Protein AF-A0A966TCT1-F1 (afdb_monomer_lite)

Structure (mmCIF, N/CA/C/O backbone):
data_AF-A0A966TCT1-F1
#
_entry.id   AF-A0A966TCT1-F1
#
loop_
_atom_site.group_PDB
_atom_site.id
_atom_site.type_symbol
_atom_site.label_atom_id
_atom_site.label_alt_id
_atom_site.label_comp_id
_atom_site.label_asym_id
_atom_site.label_entity_id
_atom_site.label_seq_id
_atom_site.pdbx_PDB_ins_code
_atom_site.Cartn_x
_atom_site.Cartn_y
_atom_site.Cartn_z
_atom_site.occupancy
_atom_site.B_iso_or_equiv
_atom_site.auth_seq_id
_atom_site.auth_comp_id
_atom_site.auth_asym_id
_atom_site.auth_atom_id
_atom_site.pdbx_PDB_model_num
ATOM 1 N N . MET A 1 1 ? 25.319 -74.210 -11.996 1.00 41.78 1 MET A N 1
ATOM 2 C CA . MET A 1 1 ? 24.314 -75.108 -11.388 1.00 41.78 1 MET A CA 1
ATOM 3 C C . MET A 1 1 ? 23.637 -74.340 -10.271 1.00 41.78 1 MET A C 1
ATOM 5 O O . MET A 1 1 ? 24.326 -73.799 -9.420 1.00 41.78 1 MET A O 1
ATOM 9 N N . ALA A 1 2 ? 22.326 -74.167 -10.397 1.00 41.09 2 ALA A N 1
ATOM 10 C CA . ALA A 1 2 ? 21.506 -73.234 -9.636 1.00 41.09 2 ALA A CA 1
ATOM 11 C C . ALA A 1 2 ? 21.065 -73.815 -8.293 1.00 41.09 2 ALA A C 1
ATOM 13 O O . ALA A 1 2 ? 20.616 -74.951 -8.295 1.00 41.09 2 ALA A O 1
ATOM 14 N N . LEU A 1 3 ? 21.095 -73.015 -7.223 1.00 45.66 3 LEU A N 1
ATOM 15 C CA . LEU A 1 3 ? 20.163 -73.068 -6.089 1.00 45.66 3 LEU A CA 1
ATOM 16 C C . LEU A 1 3 ? 20.196 -71.702 -5.384 1.00 45.66 3 LEU A C 1
ATOM 18 O O . LEU A 1 3 ? 21.261 -71.227 -5.004 1.00 45.66 3 LEU A O 1
ATOM 22 N N . GLY A 1 4 ? 19.040 -71.062 -5.224 1.00 43.06 4 GLY A N 1
ATOM 23 C CA . GLY A 1 4 ? 18.935 -69.761 -4.564 1.00 43.06 4 GLY A CA 1
ATOM 24 C C . GLY A 1 4 ? 17.508 -69.239 -4.588 1.00 43.06 4 GLY A C 1
ATOM 25 O O . GLY A 1 4 ? 17.183 -68.334 -5.344 1.00 43.06 4 GLY A O 1
ATOM 26 N N . VAL A 1 5 ? 16.654 -69.904 -3.814 1.00 56.00 5 VAL A N 1
ATOM 27 C CA . VAL A 1 5 ? 15.216 -69.665 -3.660 1.00 56.00 5 VAL A CA 1
ATOM 28 C C . VAL A 1 5 ? 14.955 -68.220 -3.226 1.00 56.00 5 VAL A C 1
ATOM 30 O O . VAL A 1 5 ? 15.465 -67.767 -2.204 1.00 56.00 5 VAL A O 1
ATOM 33 N N . GLY A 1 6 ? 14.158 -67.508 -4.025 1.00 44.16 6 GLY A N 1
ATOM 34 C CA . GLY A 1 6 ? 13.712 -66.150 -3.742 1.00 44.16 6 GLY A CA 1
ATOM 35 C C . GLY A 1 6 ? 12.748 -66.117 -2.561 1.00 44.16 6 GLY A C 1
ATOM 36 O O . GLY A 1 6 ? 11.656 -66.678 -2.622 1.00 44.16 6 GLY A O 1
ATOM 37 N N . TRP A 1 7 ? 13.145 -65.422 -1.501 1.00 51.78 7 TRP A N 1
ATOM 38 C CA . TRP A 1 7 ? 12.252 -65.036 -0.416 1.00 51.78 7 TRP A CA 1
ATOM 39 C C . TRP A 1 7 ? 11.605 -63.701 -0.785 1.00 51.78 7 TRP A C 1
ATOM 41 O O . TRP A 1 7 ? 12.147 -62.630 -0.525 1.00 51.78 7 TRP A O 1
ATOM 51 N N . LEU A 1 8 ? 10.447 -63.772 -1.441 1.00 49.62 8 LEU A N 1
ATOM 52 C CA . LEU A 1 8 ? 9.532 -62.640 -1.550 1.00 49.62 8 LEU A CA 1
ATOM 53 C C . LEU A 1 8 ? 8.908 -62.420 -0.168 1.00 49.62 8 LEU A C 1
ATOM 55 O O . LEU A 1 8 ? 8.021 -63.163 0.248 1.00 49.62 8 LEU A O 1
ATOM 59 N N . LEU A 1 9 ? 9.387 -61.410 0.556 1.00 51.69 9 LEU A N 1
ATOM 60 C CA . LEU A 1 9 ? 8.690 -60.882 1.724 1.00 51.69 9 LEU A CA 1
ATOM 61 C C . LEU A 1 9 ? 7.399 -60.213 1.232 1.00 51.69 9 LEU A C 1
ATOM 63 O O . LEU A 1 9 ? 7.409 -59.073 0.775 1.00 51.69 9 LEU A O 1
ATOM 67 N N . THR A 1 10 ? 6.282 -60.934 1.286 1.00 56.94 10 THR A N 1
ATOM 68 C CA . THR A 1 10 ? 4.952 -60.331 1.164 1.00 56.94 10 THR A CA 1
ATOM 69 C C . THR A 1 10 ? 4.728 -59.383 2.344 1.00 56.94 10 THR A C 1
ATOM 71 O O . THR A 1 10 ? 4.888 -59.821 3.488 1.00 56.94 10 THR A O 1
ATOM 74 N N . PRO A 1 11 ? 4.339 -58.116 2.118 1.00 56.19 11 PRO A N 1
ATOM 75 C CA . PRO A 1 11 ? 3.944 -57.243 3.214 1.00 56.19 11 PRO A CA 1
ATOM 76 C C . PRO A 1 11 ? 2.699 -57.816 3.913 1.00 56.19 11 PRO A C 1
ATOM 78 O O . PRO A 1 11 ? 1.848 -58.425 3.253 1.00 56.19 11 PRO A O 1
ATOM 81 N N . PRO A 1 12 ? 2.566 -57.651 5.241 1.00 56.56 12 PRO A N 1
ATOM 82 C CA . PRO A 1 12 ? 1.380 -58.097 5.952 1.00 56.56 12 PRO A CA 1
ATOM 83 C C . PRO A 1 12 ? 0.148 -57.360 5.418 1.00 56.56 12 PRO A C 1
ATOM 85 O O . PRO A 1 12 ? 0.136 -56.138 5.274 1.00 56.56 12 PRO A O 1
ATOM 88 N N . ARG A 1 13 ? -0.900 -58.130 5.122 1.00 56.91 13 ARG A N 1
ATOM 89 C CA . ARG A 1 13 ? -2.221 -57.629 4.741 1.00 56.91 13 ARG A CA 1
ATOM 90 C C . ARG A 1 13 ? -2.767 -56.799 5.905 1.00 56.91 13 ARG A C 1
ATOM 92 O O . ARG A 1 13 ? -3.130 -57.367 6.933 1.00 56.91 13 ARG A O 1
ATOM 99 N N . LEU A 1 14 ? -2.809 -55.474 5.750 1.00 57.12 14 LEU A N 1
ATOM 100 C CA . LEU A 1 14 ? -3.557 -54.587 6.641 1.00 57.12 14 LEU A CA 1
ATOM 101 C C . LEU A 1 14 ? -4.995 -55.110 6.708 1.00 57.12 14 LEU A C 1
ATOM 103 O O . LEU A 1 14 ? -5.680 -55.203 5.689 1.00 57.12 14 LEU A O 1
ATOM 107 N N . ALA A 1 15 ? -5.409 -55.540 7.899 1.00 61.44 15 ALA A N 1
ATOM 108 C CA . ALA A 1 15 ? -6.776 -55.952 8.145 1.00 61.44 15 ALA A CA 1
ATOM 109 C C . ALA A 1 15 ? -7.685 -54.751 7.870 1.00 61.44 15 ALA A C 1
ATOM 111 O O . ALA A 1 15 ? -7.515 -53.679 8.445 1.00 61.44 15 ALA A O 1
ATOM 112 N N . GLU A 1 16 ? -8.626 -54.933 6.953 1.00 62.81 16 GLU A N 1
ATOM 113 C CA . GLU A 1 16 ? -9.572 -53.903 6.560 1.00 62.81 16 GLU A CA 1
ATOM 114 C C . GLU A 1 16 ? -10.573 -53.705 7.697 1.00 62.81 16 GLU A C 1
ATOM 116 O O . GLU A 1 16 ? -11.532 -54.463 7.864 1.00 62.81 16 GLU A O 1
ATOM 121 N N . GLN A 1 17 ? -10.296 -52.724 8.551 1.00 62.28 17 GLN A N 1
ATOM 122 C CA . GLN A 1 17 ? -11.167 -52.392 9.662 1.00 62.28 17 GLN A CA 1
ATOM 123 C C . GLN A 1 17 ? -12.389 -51.664 9.103 1.00 62.28 17 GLN A C 1
ATOM 125 O O . GLN A 1 17 ? -12.350 -50.475 8.793 1.00 62.28 17 GLN A O 1
ATOM 130 N N . ARG A 1 18 ? -13.489 -52.405 8.934 1.00 62.34 18 ARG A N 1
ATOM 131 C CA . ARG A 1 18 ? -14.784 -51.834 8.560 1.00 62.34 18 ARG A CA 1
ATOM 132 C C . ARG A 1 18 ? -15.269 -50.929 9.686 1.00 62.34 18 ARG A C 1
ATOM 134 O O . ARG A 1 18 ? -15.762 -51.404 10.705 1.00 62.34 18 ARG A O 1
ATOM 141 N N . VAL A 1 19 ? -15.137 -49.624 9.480 1.00 65.88 19 VAL A N 1
ATOM 142 C CA . VAL A 1 19 ? -15.807 -48.612 10.293 1.00 65.88 19 VAL A CA 1
ATOM 143 C C . VAL A 1 19 ? -17.287 -48.654 9.926 1.00 65.88 19 VAL A C 1
ATOM 145 O O . VAL A 1 19 ? -17.684 -48.259 8.832 1.00 65.88 19 VAL A O 1
ATOM 148 N N . THR A 1 20 ? -18.117 -49.184 10.819 1.00 61.50 20 THR A N 1
ATOM 149 C CA . THR A 1 20 ? -19.572 -49.076 10.705 1.00 61.50 20 THR A CA 1
ATOM 150 C C . THR A 1 20 ? -19.972 -47.631 10.977 1.00 61.50 20 THR A C 1
ATOM 152 O O . THR A 1 20 ? -20.055 -47.213 12.129 1.00 61.50 20 THR A O 1
ATOM 155 N N . VAL A 1 21 ? -20.187 -46.865 9.909 1.00 65.81 21 VAL A N 1
ATOM 156 C CA . VAL A 1 21 ? -20.783 -45.528 9.974 1.00 65.81 21 VAL A CA 1
ATOM 157 C C . VAL A 1 21 ? -22.286 -45.707 10.171 1.00 65.81 21 VAL A C 1
ATOM 159 O O . VAL A 1 21 ? -23.001 -46.092 9.247 1.00 65.81 21 VAL A O 1
ATOM 162 N N . THR A 1 22 ? -22.776 -45.482 11.386 1.00 69.25 22 THR A N 1
ATOM 163 C CA . THR A 1 22 ? -24.213 -45.367 11.645 1.00 69.25 22 THR A CA 1
ATOM 164 C C . THR A 1 22 ? -24.715 -44.044 11.063 1.00 69.25 22 THR A C 1
ATOM 166 O O . THR A 1 22 ? -24.124 -43.000 11.347 1.00 69.25 22 THR A O 1
ATOM 169 N N . PRO A 1 23 ? -25.793 -44.040 10.259 1.00 69.44 23 PRO A N 1
ATOM 170 C CA . PRO A 1 23 ? -26.375 -42.798 9.776 1.00 69.44 23 PRO A CA 1
ATOM 171 C C . PRO A 1 23 ? -27.001 -42.057 10.962 1.00 69.44 23 PRO A C 1
ATOM 173 O O . PRO A 1 23 ? -28.009 -42.488 11.519 1.00 69.44 23 PRO A O 1
ATOM 176 N N . PHE 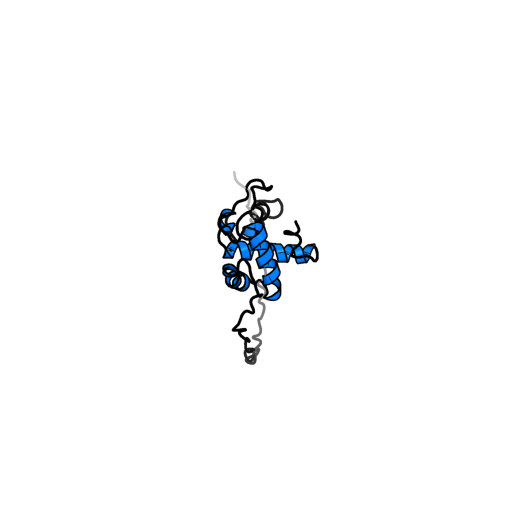A 1 24 ? -26.382 -40.952 11.371 1.00 68.81 24 PHE A N 1
ATOM 177 C CA . PHE A 1 24 ? -27.000 -40.009 12.291 1.00 68.81 24 PHE A CA 1
ATOM 178 C C . PHE A 1 24 ? -27.909 -39.099 11.461 1.00 68.81 24 PHE A C 1
ATOM 180 O O . PHE A 1 24 ? -27.432 -38.277 10.680 1.00 68.81 24 PHE A O 1
ATOM 187 N N . SER A 1 25 ? -29.223 -39.271 11.587 1.00 69.62 25 SER A N 1
ATOM 188 C CA . SER A 1 25 ? -30.203 -38.377 10.968 1.00 69.62 25 SER A CA 1
ATOM 189 C C . SER A 1 25 ? -30.271 -37.080 11.775 1.00 69.62 25 SER A C 1
ATOM 191 O O . SER A 1 25 ? -31.143 -36.920 12.626 1.00 69.62 25 SER A O 1
ATOM 193 N N . VAL A 1 26 ? -29.325 -36.165 11.555 1.00 71.94 26 VAL A N 1
ATOM 194 C CA . VAL A 1 26 ? -29.431 -34.800 12.086 1.00 71.94 26 VAL A CA 1
ATOM 195 C C . VAL A 1 26 ? -30.419 -34.045 11.205 1.00 71.94 26 VAL A C 1
ATOM 197 O O . VAL A 1 26 ? -30.109 -33.680 10.073 1.00 71.94 26 VAL A O 1
ATOM 200 N N . VAL A 1 27 ? -31.626 -33.830 11.721 1.00 70.62 27 VAL A N 1
ATOM 201 C CA . VAL A 1 27 ? -32.557 -32.852 11.159 1.00 70.62 27 VAL A CA 1
ATOM 202 C C . VAL A 1 27 ? -32.006 -31.478 11.534 1.00 70.62 27 VAL A C 1
ATOM 204 O O . VAL A 1 27 ? -32.126 -31.054 12.679 1.00 70.62 27 VAL A O 1
ATOM 207 N N . VAL A 1 28 ? -31.316 -30.824 10.600 1.00 75.25 28 VAL A N 1
ATOM 208 C CA . VAL A 1 28 ? -30.885 -29.432 10.767 1.00 75.25 28 VAL A CA 1
ATOM 209 C C . VAL A 1 28 ? -32.123 -28.569 10.549 1.00 75.25 28 VAL A C 1
ATOM 211 O O . VAL A 1 28 ? -32.666 -28.541 9.444 1.00 75.25 28 VAL A O 1
ATOM 214 N N . GLU A 1 29 ? -32.611 -27.918 11.604 1.00 79.06 29 GLU A N 1
ATOM 215 C CA . GLU A 1 29 ? -33.662 -26.911 11.461 1.00 79.06 29 GLU A CA 1
ATOM 216 C C . GLU A 1 29 ? -33.175 -25.803 10.512 1.00 79.06 29 GLU A C 1
ATOM 218 O O . GLU A 1 29 ? -32.002 -25.416 10.574 1.00 79.06 29 GLU A O 1
ATOM 223 N N . PRO A 1 30 ? -34.032 -25.294 9.611 1.00 73.69 30 PRO A N 1
ATOM 224 C CA . PRO A 1 30 ? -33.669 -24.171 8.765 1.00 73.69 30 PRO A CA 1
ATOM 225 C C . PRO A 1 30 ? -33.410 -22.954 9.656 1.00 73.69 30 PRO A C 1
ATOM 227 O O . PRO A 1 30 ? -34.337 -22.354 10.193 1.00 73.69 30 PRO A O 1
ATOM 230 N N . VAL A 1 31 ? -32.135 -22.600 9.823 1.00 79.81 31 VAL A N 1
ATOM 231 C CA . VAL A 1 31 ? -31.740 -21.318 10.406 1.00 79.81 31 VAL A CA 1
ATOM 232 C C . VAL A 1 31 ? -32.302 -20.232 9.499 1.00 79.81 31 VAL A C 1
ATOM 234 O O . VAL A 1 31 ? -31.971 -20.181 8.312 1.00 79.81 31 VAL A O 1
ATOM 237 N N . GLU A 1 32 ? -33.177 -19.386 10.044 1.00 79.19 32 GLU A N 1
ATOM 238 C CA . GLU A 1 32 ? -33.627 -18.192 9.337 1.00 79.19 32 GLU A CA 1
ATOM 239 C C . GLU A 1 32 ? -32.393 -17.373 8.932 1.00 79.19 32 GLU A C 1
ATOM 241 O O . GLU A 1 32 ? -31.516 -17.132 9.771 1.00 79.19 32 GLU A O 1
ATOM 246 N N . PRO A 1 33 ? -32.268 -16.970 7.654 1.00 78.31 33 PRO A N 1
ATOM 247 C CA . PRO A 1 33 ? -31.143 -16.156 7.238 1.00 78.31 33 PRO A CA 1
ATOM 248 C C . PRO A 1 33 ? -31.195 -14.851 8.026 1.00 78.31 33 PRO A C 1
ATOM 250 O O . PRO A 1 33 ? -32.172 -14.105 7.942 1.00 78.31 33 PRO A O 1
ATOM 253 N N . ILE A 1 34 ? -30.139 -14.575 8.793 1.00 76.31 34 ILE A N 1
ATOM 254 C CA . ILE A 1 34 ? -29.957 -13.270 9.422 1.00 76.31 34 ILE A CA 1
ATOM 255 C C . ILE A 1 34 ? -30.051 -12.240 8.289 1.00 76.31 34 ILE A C 1
ATOM 257 O O . ILE A 1 34 ? -29.302 -12.369 7.313 1.00 76.31 34 ILE A O 1
ATOM 261 N N . PRO A 1 35 ? -30.963 -11.254 8.358 1.00 67.25 35 PRO A N 1
ATOM 262 C CA . PRO A 1 35 ? -31.047 -10.236 7.330 1.00 67.25 35 PRO A CA 1
ATOM 263 C C . PRO A 1 35 ? -29.699 -9.523 7.275 1.00 67.25 35 PRO A C 1
ATOM 265 O O . PRO A 1 35 ? -29.282 -8.878 8.239 1.00 67.25 35 PRO A O 1
ATOM 268 N N . ILE A 1 36 ? -28.996 -9.668 6.152 1.00 66.19 36 ILE A N 1
ATOM 269 C CA . ILE A 1 36 ? -27.806 -8.872 5.886 1.00 66.19 36 ILE A CA 1
ATOM 270 C C . ILE A 1 36 ? -28.317 -7.446 5.722 1.00 66.19 36 ILE A C 1
ATOM 272 O O . ILE A 1 36 ? -28.941 -7.117 4.714 1.00 66.19 36 ILE A O 1
ATOM 276 N N . VAL A 1 37 ? -28.102 -6.616 6.741 1.00 67.44 37 VAL A N 1
ATOM 277 C CA . VAL A 1 37 ? -28.332 -5.177 6.640 1.00 67.44 37 VAL A CA 1
ATOM 278 C C . VAL A 1 37 ? -27.337 -4.673 5.607 1.00 67.44 37 VAL A C 1
ATOM 280 O O . VAL A 1 37 ? -26.156 -4.489 5.902 1.00 67.44 37 VAL A O 1
ATOM 283 N N . HIS A 1 38 ? -27.796 -4.520 4.368 1.00 60.44 38 HIS A N 1
ATOM 284 C CA . HIS A 1 38 ? -27.001 -3.868 3.349 1.00 60.44 38 HIS A CA 1
ATOM 285 C C . HIS A 1 38 ? -26.921 -2.401 3.761 1.00 60.44 38 HIS A C 1
ATOM 287 O O . HIS A 1 38 ? -27.926 -1.692 3.831 1.00 60.44 38 HIS A O 1
ATOM 293 N N . LYS A 1 39 ? -25.729 -1.964 4.165 1.00 65.06 39 LYS A N 1
ATOM 294 C CA . LYS A 1 39 ? -25.480 -0.552 4.413 1.00 65.06 39 LYS A CA 1
ATOM 295 C C . LYS A 1 39 ? -25.413 0.108 3.040 1.00 65.06 39 LYS A C 1
ATOM 297 O O . LYS A 1 39 ? -24.343 0.265 2.470 1.00 65.06 39 LYS A O 1
ATOM 302 N N . ASP A 1 40 ? -26.580 0.458 2.505 1.00 70.00 40 ASP A N 1
ATOM 303 C CA . ASP A 1 40 ? -26.754 0.979 1.139 1.00 70.00 40 ASP A CA 1
ATOM 304 C C . ASP A 1 40 ? -26.009 2.302 0.892 1.00 70.00 40 ASP A C 1
ATOM 306 O O . ASP A 1 40 ? -25.930 2.788 -0.237 1.00 70.00 40 ASP A O 1
ATOM 310 N N . ARG A 1 41 ? -25.475 2.922 1.950 1.00 76.19 41 ARG A N 1
ATOM 311 C CA . ARG A 1 41 ? -24.800 4.210 1.882 1.00 76.19 41 ARG A CA 1
ATOM 312 C C . ARG A 1 41 ? -23.486 4.184 2.649 1.00 76.19 41 ARG A C 1
ATOM 314 O O . ARG A 1 41 ? -23.480 4.196 3.879 1.00 76.19 41 ARG A O 1
ATOM 321 N N . ILE A 1 42 ? -22.394 4.234 1.894 1.00 80.38 42 ILE A N 1
ATOM 322 C CA . ILE A 1 42 ? -21.062 4.554 2.408 1.00 80.38 42 ILE A CA 1
ATOM 323 C C . ILE A 1 42 ? -21.088 6.008 2.882 1.00 80.38 42 ILE A C 1
ATOM 325 O O . ILE A 1 42 ? -21.519 6.904 2.143 1.00 80.38 42 ILE A O 1
ATOM 329 N N . ILE A 1 43 ? -20.643 6.256 4.111 1.00 85.75 43 ILE A N 1
ATOM 330 C CA . ILE A 1 43 ? -20.449 7.612 4.616 1.00 85.75 43 ILE A CA 1
ATOM 331 C C . ILE A 1 43 ? -19.032 8.039 4.248 1.00 85.75 43 ILE A C 1
ATOM 333 O O . ILE A 1 43 ? -18.056 7.582 4.834 1.00 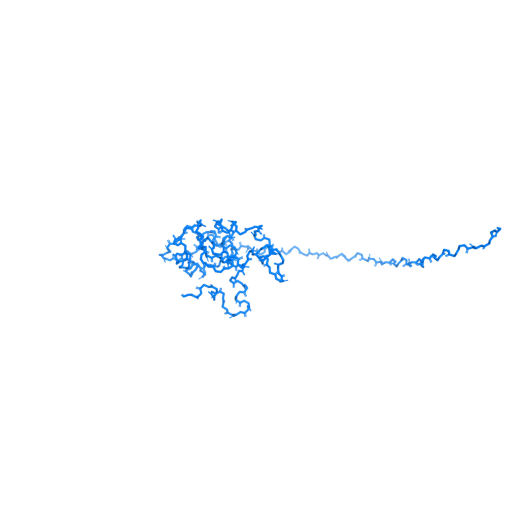85.75 43 ILE A O 1
ATOM 337 N N . LEU A 1 44 ? -18.921 8.917 3.253 1.00 88.44 44 LEU A N 1
ATOM 338 C CA . LEU A 1 44 ? -17.634 9.480 2.865 1.00 88.44 44 LEU A CA 1
ATOM 339 C C . LEU A 1 44 ? -17.249 10.637 3.800 1.00 88.44 44 LEU A C 1
ATOM 341 O O . LEU A 1 44 ? -18.106 11.473 4.110 1.00 88.44 44 LEU A O 1
ATOM 345 N N . PRO A 1 45 ? -15.974 10.728 4.218 1.00 87.81 45 PRO A N 1
ATOM 346 C CA . PRO A 1 45 ? -15.455 11.911 4.890 1.00 87.81 45 PRO A CA 1
ATOM 347 C C . PRO A 1 45 ? -15.691 13.190 4.072 1.00 87.81 45 PRO A C 1
ATOM 349 O O . PRO A 1 45 ? -15.613 13.197 2.843 1.00 87.81 45 PRO A O 1
ATOM 352 N N . ASN A 1 46 ? -15.940 14.309 4.755 1.00 87.50 46 ASN A N 1
ATOM 353 C CA . ASN A 1 46 ? -15.972 15.613 4.092 1.00 87.50 46 ASN A CA 1
ATOM 354 C C . ASN A 1 46 ? -14.556 16.000 3.636 1.00 87.50 46 ASN A C 1
ATOM 356 O O . ASN A 1 46 ? -13.594 15.772 4.365 1.00 87.50 46 ASN A O 1
ATOM 360 N N . ASN A 1 47 ? -14.440 16.658 2.478 1.00 90.94 47 ASN A N 1
ATOM 361 C CA . ASN A 1 47 ? -13.176 17.183 1.936 1.00 90.94 47 ASN A CA 1
ATOM 362 C C . ASN A 1 47 ? -12.091 16.127 1.653 1.00 90.94 47 ASN A C 1
ATOM 364 O O . ASN A 1 47 ? -10.906 16.415 1.814 1.00 90.94 47 ASN A O 1
ATOM 368 N N . MET A 1 48 ? -12.481 14.929 1.206 1.00 95.75 48 MET A N 1
ATOM 369 C CA . MET A 1 48 ? -11.523 13.968 0.650 1.00 95.75 48 MET A CA 1
ATOM 370 C C . MET A 1 48 ? -10.725 14.601 -0.499 1.00 95.75 48 MET A C 1
ATOM 372 O O . MET A 1 48 ? -11.289 15.281 -1.361 1.00 95.75 48 MET A O 1
ATOM 376 N N . MET A 1 49 ? -9.420 14.355 -0.517 1.00 97.88 49 MET A N 1
ATOM 377 C CA . MET A 1 49 ? -8.485 14.821 -1.541 1.00 97.88 49 MET A CA 1
ATOM 378 C C . MET A 1 49 ? -8.469 13.893 -2.757 1.00 97.88 49 MET A C 1
ATOM 380 O O . MET A 1 49 ? -8.295 14.359 -3.883 1.00 97.88 49 MET A O 1
ATOM 384 N N . CYS A 1 50 ? -8.686 12.597 -2.540 1.00 97.62 50 CYS A N 1
ATOM 385 C CA . CYS A 1 50 ? -8.715 11.552 -3.553 1.00 97.62 50 CYS A CA 1
ATOM 386 C C . CYS A 1 50 ? -10.029 10.729 -3.511 1.00 97.62 50 CYS A C 1
ATOM 388 O O . CYS A 1 50 ? -9.986 9.491 -3.461 1.00 97.62 50 CYS A O 1
ATOM 390 N N . PRO A 1 51 ? -11.219 11.367 -3.574 1.00 96.56 51 PRO A N 1
ATOM 391 C CA . PRO A 1 51 ? -12.511 10.694 -3.389 1.00 96.56 51 PRO A CA 1
ATOM 392 C C . PRO A 1 51 ? -12.798 9.588 -4.413 1.00 96.56 51 PRO A C 1
ATOM 394 O O . PRO A 1 51 ? -13.580 8.679 -4.138 1.00 96.56 51 PRO A O 1
ATOM 397 N N . GLN A 1 52 ? -12.162 9.624 -5.587 1.00 96.94 52 GLN A N 1
ATOM 398 C CA . GLN A 1 52 ? -12.330 8.618 -6.637 1.00 96.94 52 GLN A CA 1
ATOM 399 C C . GLN A 1 52 ? -11.904 7.205 -6.207 1.00 96.94 52 GLN A C 1
ATOM 401 O O . GLN A 1 52 ? -12.344 6.229 -6.811 1.00 96.94 52 GLN A O 1
ATOM 406 N N . TRP A 1 53 ? -11.075 7.080 -5.167 1.00 97.88 53 TRP A N 1
ATOM 407 C CA . TRP A 1 53 ? -10.587 5.789 -4.675 1.00 97.88 53 TRP A CA 1
ATOM 408 C C . TRP A 1 53 ? -11.426 5.211 -3.533 1.00 97.88 53 TRP A C 1
ATOM 410 O O . TRP A 1 53 ? -11.245 4.047 -3.182 1.00 97.88 53 TRP A O 1
ATOM 420 N N . ALA A 1 54 ? -12.381 5.974 -2.992 1.00 96.56 54 ALA A N 1
ATOM 421 C CA . ALA A 1 54 ? -13.135 5.581 -1.804 1.00 96.56 54 ALA A CA 1
ATOM 422 C C . ALA A 1 54 ? -13.956 4.299 -2.009 1.00 96.56 54 ALA A C 1
ATOM 424 O O . ALA A 1 54 ? -13.931 3.406 -1.166 1.00 96.56 54 ALA A O 1
ATOM 425 N N . GLN A 1 55 ? -14.640 4.168 -3.151 1.00 95.62 55 GLN A N 1
ATOM 426 C CA . GLN A 1 55 ? -15.427 2.966 -3.439 1.00 95.62 55 GLN A CA 1
ATOM 427 C C . GLN A 1 55 ? -14.534 1.725 -3.552 1.00 95.62 55 GLN A C 1
ATOM 429 O O . GLN A 1 55 ? -14.847 0.689 -2.980 1.00 95.62 55 GLN A O 1
ATOM 434 N N . ILE A 1 56 ? -13.390 1.835 -4.237 1.00 97.44 56 ILE A N 1
ATOM 435 C CA . ILE A 1 56 ? -12.453 0.712 -4.380 1.00 97.44 56 ILE A CA 1
ATOM 436 C C . ILE A 1 56 ? -11.832 0.355 -3.023 1.00 97.44 56 ILE A C 1
ATOM 438 O O . ILE A 1 56 ? -11.607 -0.824 -2.755 1.00 97.44 56 ILE A O 1
ATOM 442 N N . ALA A 1 57 ? -11.595 1.332 -2.143 1.00 98.00 57 ALA A N 1
ATOM 443 C CA . ALA A 1 57 ? -11.141 1.074 -0.779 1.00 98.00 57 ALA A CA 1
ATOM 444 C C . ALA A 1 57 ? -12.164 0.234 0.007 1.00 98.00 57 ALA A C 1
ATOM 446 O O . ALA A 1 57 ? -11.801 -0.801 0.567 1.00 98.00 57 ALA A O 1
ATOM 447 N N . ILE A 1 58 ? -13.449 0.603 -0.029 1.00 96.81 58 ILE A N 1
ATOM 448 C CA . ILE A 1 58 ? -14.518 -0.196 0.591 1.00 96.81 58 ILE A CA 1
ATOM 449 C C . ILE A 1 58 ? -14.600 -1.594 -0.037 1.00 96.81 58 ILE A C 1
ATOM 451 O O . ILE A 1 58 ? -14.605 -2.591 0.683 1.00 96.81 58 ILE A O 1
ATOM 455 N N . ASP A 1 59 ? -14.573 -1.695 -1.370 1.00 95.88 59 ASP A N 1
ATOM 456 C CA . ASP A 1 59 ? -14.628 -2.984 -2.074 1.00 95.88 59 ASP A CA 1
ATOM 457 C C . ASP A 1 59 ? -13.437 -3.902 -1.743 1.00 95.88 59 ASP A C 1
ATOM 459 O O . ASP A 1 59 ? -13.530 -5.123 -1.872 1.00 95.88 59 ASP A O 1
ATOM 463 N N . THR A 1 60 ? -12.293 -3.323 -1.372 1.00 96.31 60 THR A N 1
ATOM 464 C CA . THR A 1 60 ? -11.079 -4.054 -0.969 1.00 96.31 60 THR A CA 1
ATOM 465 C C . THR A 1 60 ? -11.020 -4.303 0.540 1.00 96.31 60 THR A C 1
ATOM 467 O O . THR A 1 60 ? -10.095 -4.958 1.022 1.00 96.31 60 THR A O 1
ATOM 470 N N . GLY A 1 61 ? -12.049 -3.869 1.275 1.00 96.19 61 GLY A N 1
ATOM 471 C CA . GLY A 1 61 ? -12.324 -4.203 2.669 1.00 96.19 61 GLY A CA 1
ATOM 472 C C . GLY A 1 61 ? -11.875 -3.163 3.696 1.00 96.19 61 GLY A C 1
ATOM 473 O O . GLY A 1 61 ? -11.901 -3.465 4.894 1.00 96.19 61 GLY A O 1
ATOM 474 N N . TRP A 1 62 ? -11.415 -1.984 3.276 1.00 97.81 62 TRP A N 1
ATOM 475 C CA . TRP A 1 62 ? -11.175 -0.878 4.207 1.00 97.81 62 TRP A CA 1
ATOM 476 C C . TRP A 1 62 ? -12.482 -0.479 4.895 1.00 97.81 62 TRP A C 1
ATOM 478 O O . TRP A 1 62 ? -13.546 -0.553 4.278 1.00 97.81 62 TRP A O 1
ATOM 488 N N . GLN A 1 63 ? -12.412 -0.079 6.165 1.00 95.56 63 GLN A N 1
ATOM 489 C CA . GLN A 1 63 ? -13.599 0.378 6.881 1.00 95.56 63 GLN A CA 1
ATOM 490 C C . GLN A 1 63 ? -13.867 1.854 6.597 1.00 95.56 63 GLN A C 1
ATOM 492 O O . GLN A 1 63 ? -12.969 2.612 6.229 1.00 95.56 63 GLN A O 1
ATOM 497 N N . GLU A 1 64 ? -15.115 2.278 6.790 1.00 93.69 64 GLU A N 1
ATOM 498 C CA . GLU A 1 64 ? -15.492 3.685 6.622 1.00 93.69 64 GLU A CA 1
ATOM 499 C C . GLU A 1 64 ? -14.702 4.607 7.560 1.00 93.69 64 GLU A C 1
ATOM 501 O O . GLU A 1 64 ? -14.308 5.697 7.144 1.00 93.69 64 GLU A O 1
ATOM 506 N N . GLU A 1 65 ? -14.412 4.163 8.789 1.00 94.25 65 GLU A N 1
ATOM 507 C CA . GLU A 1 65 ? -13.571 4.913 9.728 1.00 94.25 65 GLU A CA 1
ATOM 508 C C . GLU A 1 65 ? -12.124 5.124 9.249 1.00 94.25 65 GLU A C 1
ATOM 510 O O . GLU A 1 65 ? -11.504 6.123 9.619 1.00 94.25 65 GLU A O 1
ATOM 515 N N . ASP A 1 66 ? -11.603 4.251 8.384 1.00 96.50 66 ASP A N 1
ATOM 516 C CA . ASP A 1 66 ? -10.233 4.344 7.869 1.00 96.50 66 ASP A CA 1
ATOM 517 C C . ASP A 1 66 ? -10.113 5.314 6.688 1.00 96.50 66 ASP A C 1
ATOM 519 O O . ASP A 1 66 ? -9.019 5.804 6.394 1.00 96.50 66 ASP A O 1
ATOM 523 N N . LEU A 1 67 ? -11.224 5.616 6.003 1.00 96.81 67 LEU A N 1
ATOM 524 C CA . LEU A 1 67 ? -11.210 6.338 4.726 1.00 96.81 67 LEU A CA 1
ATOM 525 C C . LEU A 1 67 ? -10.560 7.718 4.818 1.00 96.81 67 LEU A C 1
ATOM 527 O O . LEU A 1 67 ? -9.924 8.145 3.859 1.00 96.81 67 LEU A O 1
ATOM 531 N N . ALA A 1 68 ? -10.696 8.418 5.946 1.00 96.19 68 ALA A N 1
ATOM 532 C CA . ALA A 1 68 ? -10.094 9.739 6.115 1.00 96.19 68 ALA A CA 1
ATOM 533 C C . ALA A 1 68 ? -8.557 9.672 6.162 1.00 96.19 68 ALA A C 1
ATOM 535 O O . ALA A 1 68 ? -7.881 10.476 5.520 1.00 96.19 68 ALA A O 1
ATOM 536 N N . MET A 1 69 ? -8.002 8.702 6.895 1.00 97.62 69 MET A N 1
ATOM 537 C CA . MET A 1 69 ? -6.553 8.495 6.973 1.00 97.62 69 MET A CA 1
ATOM 538 C C . MET A 1 69 ? -6.012 7.924 5.661 1.00 97.62 69 MET A C 1
ATOM 540 O O . MET A 1 69 ? -4.996 8.395 5.150 1.00 97.62 69 MET A O 1
ATOM 544 N N . LEU A 1 70 ? -6.724 6.958 5.080 1.00 98.19 70 LEU A N 1
ATOM 545 C CA . LEU A 1 70 ? -6.367 6.362 3.800 1.00 98.19 70 LEU A CA 1
ATOM 546 C C . LEU A 1 70 ? -6.290 7.418 2.690 1.00 98.19 70 LEU A C 1
ATOM 548 O O . LEU A 1 70 ? -5.299 7.483 1.971 1.00 98.19 70 LEU A O 1
ATOM 552 N N . ASP A 1 71 ? -7.301 8.282 2.581 1.00 98.38 71 ASP A N 1
ATOM 553 C CA . ASP A 1 71 ? -7.331 9.392 1.624 1.00 98.38 71 ASP A CA 1
ATOM 554 C C . ASP A 1 71 ? -6.150 10.353 1.812 1.00 98.38 71 ASP A C 1
ATOM 556 O O . ASP A 1 71 ? -5.486 10.734 0.842 1.00 98.38 71 ASP A O 1
ATOM 560 N N . HIS A 1 72 ? -5.835 10.681 3.070 1.00 97.88 72 HIS A N 1
ATOM 561 C CA . HIS A 1 72 ? -4.677 11.498 3.405 1.00 97.88 72 HIS A CA 1
ATOM 562 C C . HIS A 1 72 ? -3.363 10.878 2.919 1.00 97.88 72 HIS A C 1
ATOM 564 O O . HIS A 1 72 ? -2.557 11.564 2.281 1.00 97.88 72 HIS A O 1
ATOM 570 N N . ILE A 1 73 ? -3.168 9.585 3.175 1.00 98.38 73 ILE A N 1
ATOM 571 C CA . ILE A 1 73 ? -1.968 8.853 2.765 1.00 98.38 73 ILE A CA 1
ATOM 572 C C . ILE A 1 73 ? -1.895 8.753 1.244 1.00 98.38 73 ILE A C 1
ATOM 574 O O . ILE A 1 73 ? -0.867 9.117 0.685 1.00 98.38 73 ILE A O 1
ATOM 578 N N . ILE A 1 74 ? -2.971 8.375 0.548 1.00 98.62 74 ILE A N 1
ATOM 579 C CA . ILE A 1 74 ? -2.969 8.311 -0.923 1.00 98.62 74 ILE A CA 1
ATOM 580 C C . ILE A 1 74 ? -2.555 9.663 -1.521 1.00 98.62 74 ILE A C 1
ATOM 582 O O . ILE A 1 74 ? -1.726 9.728 -2.435 1.00 98.62 74 ILE A O 1
ATOM 586 N N . HIS A 1 75 ? -3.095 10.768 -1.002 1.00 98.44 75 HIS A N 1
ATOM 587 C CA . HIS A 1 75 ? -2.718 12.093 -1.479 1.00 98.44 75 HIS A CA 1
ATOM 588 C C . HIS A 1 75 ? -1.249 12.431 -1.181 1.00 98.44 75 HIS A C 1
ATOM 590 O O . HIS A 1 75 ? -0.584 13.053 -2.017 1.00 98.44 75 HIS A O 1
ATOM 596 N N . ARG A 1 76 ? -0.731 12.058 -0.006 1.00 97.81 76 ARG A N 1
ATOM 597 C CA . ARG A 1 76 ? 0.673 12.274 0.378 1.00 97.81 76 ARG A CA 1
ATOM 598 C C . ARG A 1 76 ? 1.628 11.470 -0.503 1.00 97.81 76 ARG A C 1
ATOM 600 O O . ARG A 1 76 ? 2.565 12.053 -1.041 1.00 97.81 76 ARG A O 1
ATOM 607 N N . GLU A 1 77 ? 1.354 10.182 -0.654 1.00 98.00 77 GLU A N 1
ATOM 608 C CA . GLU A 1 77 ? 2.220 9.187 -1.290 1.00 98.00 77 GLU A CA 1
ATOM 609 C C . GLU A 1 77 ? 2.247 9.307 -2.813 1.00 98.00 77 GLU A C 1
ATOM 611 O O . GLU A 1 77 ? 3.293 9.172 -3.442 1.00 98.00 77 GLU A O 1
ATOM 616 N N . SER A 1 78 ? 1.098 9.587 -3.431 1.00 98.31 78 SER A N 1
ATOM 617 C CA . SER A 1 78 ? 0.968 9.494 -4.889 1.00 98.31 78 SER A CA 1
ATOM 618 C C . SER A 1 78 ? 0.246 10.664 -5.540 1.00 98.31 78 SER A C 1
ATOM 620 O O . SER A 1 78 ? 0.098 10.675 -6.760 1.00 98.31 78 SER A O 1
ATOM 622 N N . ARG A 1 79 ? -0.235 11.650 -4.765 1.00 98.31 79 ARG A N 1
ATOM 623 C CA . ARG A 1 79 ? -1.107 12.732 -5.270 1.00 98.31 79 ARG A CA 1
ATOM 624 C C . ARG A 1 79 ? -2.320 12.183 -6.033 1.00 98.31 79 ARG A C 1
ATOM 626 O O . ARG A 1 79 ? -2.742 12.749 -7.038 1.00 98.31 79 ARG A O 1
ATOM 633 N N . CYS A 1 80 ? -2.869 11.072 -5.541 1.00 98.31 80 CYS A N 1
ATOM 634 C CA . CYS A 1 80 ? -3.984 10.336 -6.135 1.00 98.31 80 CYS A CA 1
ATOM 635 C C . CYS A 1 80 ? -3.688 9.623 -7.472 1.00 98.31 80 CYS A C 1
ATOM 637 O O . CYS A 1 80 ? -4.636 9.132 -8.095 1.00 98.31 80 CYS A O 1
ATOM 639 N N . TYR A 1 81 ? -2.432 9.544 -7.927 1.00 98.56 81 TYR A N 1
ATOM 640 C CA . TYR A 1 81 ? -2.063 8.883 -9.184 1.00 98.56 81 TYR A CA 1
ATOM 641 C C . TYR A 1 81 ? -1.696 7.409 -8.963 1.00 98.56 81 TYR A C 1
ATOM 643 O O . TYR A 1 81 ? -0.797 7.080 -8.196 1.00 98.56 81 TYR A O 1
ATOM 651 N N . SER A 1 82 ? -2.354 6.493 -9.675 1.00 98.06 82 SER A N 1
ATOM 652 C CA . SER A 1 82 ? -2.136 5.051 -9.484 1.00 98.06 82 SER A CA 1
ATOM 653 C C . SER A 1 82 ? -0.893 4.500 -10.188 1.00 98.06 82 SER A C 1
ATOM 655 O O . SER A 1 82 ? -0.366 3.474 -9.778 1.00 98.06 82 SER A O 1
ATOM 657 N N . ALA A 1 83 ? -0.391 5.175 -11.223 1.00 97.00 83 ALA A N 1
ATOM 658 C CA . ALA A 1 83 ? 0.767 4.740 -12.008 1.00 97.00 83 ALA A CA 1
ATOM 659 C C . ALA A 1 83 ? 2.066 5.454 -11.581 1.00 97.00 83 ALA A C 1
ATOM 661 O O . ALA A 1 83 ? 2.832 5.921 -12.421 1.00 97.00 83 ALA A O 1
ATOM 662 N N . VAL A 1 84 ? 2.289 5.597 -10.269 1.00 97.31 84 VAL A N 1
ATOM 663 C CA . VAL A 1 84 ? 3.485 6.247 -9.703 1.00 97.31 84 VAL A CA 1
ATOM 664 C C . VAL A 1 84 ? 4.471 5.195 -9.220 1.00 97.31 84 VAL A C 1
ATOM 666 O O . VAL A 1 84 ? 4.109 4.314 -8.442 1.00 97.31 84 VAL A O 1
ATOM 669 N N . HIS A 1 85 ? 5.727 5.308 -9.647 1.00 98.00 85 HIS A N 1
ATOM 670 C CA . HIS A 1 85 ? 6.834 4.490 -9.156 1.00 98.00 85 HIS A CA 1
ATOM 671 C C . HIS A 1 85 ? 7.930 5.386 -8.603 1.00 98.00 85 HIS A C 1
ATOM 673 O O . HIS A 1 85 ? 8.490 6.207 -9.333 1.00 98.00 85 HIS A O 1
ATOM 679 N N . TYR A 1 86 ? 8.259 5.209 -7.329 1.00 97.00 86 TYR A N 1
ATOM 680 C CA . TYR A 1 86 ? 9.410 5.860 -6.728 1.00 97.00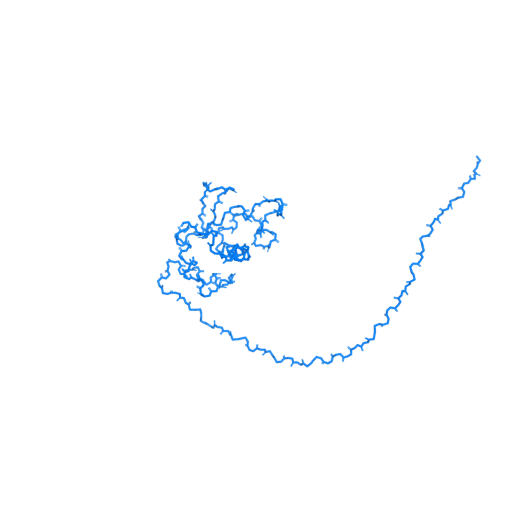 86 TYR A CA 1
ATOM 681 C C . TYR A 1 86 ? 10.575 4.876 -6.644 1.00 97.00 86 TYR A C 1
ATOM 683 O O . TYR A 1 86 ? 10.685 4.071 -5.724 1.00 97.00 86 TYR A O 1
ATOM 691 N N . SER A 1 87 ? 11.453 4.919 -7.646 1.00 96.44 87 SER A N 1
ATOM 692 C CA . SER A 1 87 ? 12.538 3.946 -7.815 1.00 96.44 87 SER A CA 1
ATOM 693 C C . SER A 1 87 ? 13.722 4.134 -6.862 1.00 96.44 87 SER A C 1
ATOM 695 O O . SER A 1 87 ? 14.610 3.286 -6.837 1.00 96.44 87 SER A O 1
ATOM 697 N N . GLN A 1 88 ? 13.786 5.257 -6.141 1.00 96.06 88 GLN A N 1
ATOM 698 C CA . GLN A 1 88 ? 14.877 5.540 -5.201 1.00 96.06 88 GLN A CA 1
ATOM 699 C C . GLN A 1 88 ? 14.672 4.856 -3.845 1.00 96.06 88 GLN A C 1
ATOM 701 O O . GLN A 1 88 ? 15.625 4.753 -3.074 1.00 96.06 88 GLN A O 1
ATOM 706 N N . ASP A 1 89 ? 13.464 4.359 -3.570 1.00 94.06 89 ASP A N 1
ATOM 707 C CA . ASP A 1 89 ? 13.211 3.568 -2.374 1.00 94.06 89 ASP A CA 1
ATOM 708 C C . ASP A 1 89 ? 13.940 2.213 -2.420 1.00 94.06 89 ASP A C 1
ATOM 710 O O . ASP A 1 89 ? 14.125 1.622 -3.496 1.00 94.06 89 ASP A O 1
ATOM 714 N N . PRO A 1 90 ? 14.328 1.667 -1.251 1.00 94.31 90 PRO A N 1
ATOM 715 C CA . PRO A 1 90 ? 14.968 0.361 -1.163 1.00 94.31 90 PRO A CA 1
ATOM 716 C C . PRO A 1 90 ? 14.141 -0.765 -1.794 1.00 94.31 90 PRO A C 1
ATOM 718 O O . PRO A 1 90 ? 12.948 -0.637 -2.066 1.00 94.31 90 PRO A O 1
ATOM 721 N N . ASN A 1 91 ? 14.790 -1.913 -1.999 1.00 94.62 91 ASN A N 1
ATOM 722 C CA . ASN A 1 91 ? 14.160 -3.153 -2.469 1.00 94.62 91 ASN A CA 1
ATOM 723 C C . ASN A 1 91 ? 13.506 -3.061 -3.861 1.00 94.62 91 ASN A C 1
ATOM 725 O O . ASN A 1 91 ? 12.778 -3.962 -4.271 1.00 94.62 91 ASN A O 1
ATOM 729 N N . GLY A 1 92 ? 13.835 -2.044 -4.660 1.00 94.38 92 GLY A N 1
ATOM 730 C CA . GLY A 1 92 ? 13.297 -1.846 -6.011 1.00 94.38 92 GLY A CA 1
ATOM 731 C C . GLY A 1 92 ? 12.121 -0.880 -6.085 1.00 94.38 92 GLY A C 1
ATOM 732 O O . GLY A 1 92 ? 11.328 -0.970 -7.027 1.00 94.38 92 GLY A O 1
ATOM 733 N N . GLY A 1 93 ? 12.029 0.030 -5.121 1.00 97.19 93 GLY A N 1
ATOM 734 C CA . GLY A 1 93 ? 11.111 1.152 -5.155 1.00 97.19 93 GLY A CA 1
ATOM 735 C C . GLY A 1 93 ? 9.731 0.864 -4.581 1.00 97.19 93 GLY A C 1
ATOM 736 O O . GLY A 1 93 ? 9.433 -0.251 -4.147 1.00 97.19 93 GLY A O 1
ATOM 737 N N . SER A 1 94 ? 8.890 1.889 -4.635 1.00 98.06 94 SER A N 1
ATOM 738 C CA . SER A 1 94 ? 7.526 1.891 -4.104 1.00 98.06 94 SER A CA 1
ATOM 739 C C . SER A 1 94 ? 6.508 2.221 -5.197 1.00 98.06 94 SER A C 1
ATOM 741 O O . SER A 1 94 ? 6.801 2.991 -6.114 1.00 98.06 94 SER A O 1
ATOM 743 N N . TYR A 1 95 ? 5.337 1.577 -5.152 1.00 98.69 95 TYR A N 1
ATOM 744 C CA . TYR A 1 95 ? 4.412 1.494 -6.287 1.00 98.69 95 TYR A CA 1
ATOM 745 C C . TYR A 1 95 ? 3.003 1.977 -5.932 1.00 98.69 95 TYR A C 1
ATOM 747 O O . TYR A 1 95 ? 2.434 1.620 -4.896 1.00 98.69 95 TYR A O 1
ATOM 755 N N . GLY A 1 96 ? 2.416 2.730 -6.856 1.00 98.50 96 GLY A N 1
ATOM 756 C CA . GLY A 1 96 ? 1.002 3.074 -6.913 1.00 98.50 96 GLY A CA 1
ATOM 757 C C . GLY A 1 96 ? 0.492 3.978 -5.796 1.00 98.50 96 GLY A C 1
ATOM 758 O O . GLY A 1 96 ? 1.238 4.773 -5.228 1.00 98.50 96 GLY A O 1
ATOM 759 N N . LEU A 1 97 ? -0.812 3.877 -5.524 1.00 98.69 97 LEU A N 1
ATOM 760 C CA . LEU A 1 97 ? -1.558 4.833 -4.697 1.00 98.69 97 LEU A CA 1
ATOM 761 C C . LEU A 1 97 ? -0.986 4.994 -3.289 1.00 98.69 97 LEU A C 1
ATOM 763 O O . LEU A 1 97 ? -0.822 6.118 -2.819 1.00 98.69 97 LEU A O 1
ATOM 767 N N . MET A 1 98 ? -0.681 3.867 -2.651 1.00 98.62 98 MET A N 1
ATOM 768 C CA . MET A 1 98 ? -0.177 3.777 -1.282 1.00 98.62 98 MET A CA 1
ATOM 769 C C . MET A 1 98 ? 1.348 3.661 -1.218 1.00 98.62 98 MET A C 1
ATOM 771 O O . MET A 1 98 ? 1.871 3.354 -0.153 1.00 98.62 98 MET A O 1
ATOM 775 N N . GLN A 1 99 ? 2.049 3.826 -2.350 1.00 98.44 99 GLN A N 1
ATOM 776 C CA . GLN A 1 99 ? 3.500 3.623 -2.457 1.00 98.44 99 GLN A CA 1
ATOM 777 C C . GLN A 1 99 ? 3.951 2.337 -1.738 1.00 98.44 99 GLN A C 1
ATOM 779 O O . GLN A 1 99 ? 4.804 2.331 -0.857 1.00 98.44 99 GLN A O 1
ATOM 784 N N . VAL A 1 100 ? 3.350 1.206 -2.120 1.00 98.56 100 VAL A N 1
ATOM 785 C CA . VAL A 1 100 ? 3.693 -0.103 -1.550 1.00 98.56 100 VAL A CA 1
ATOM 786 C C . VAL A 1 100 ? 5.111 -0.471 -1.981 1.00 98.56 100 VAL A C 1
ATOM 788 O O . VAL A 1 100 ? 5.376 -0.604 -3.177 1.00 98.56 100 VAL A O 1
ATOM 791 N N . ASN A 1 101 ? 6.022 -0.634 -1.020 1.00 98.12 101 ASN A N 1
ATOM 792 C CA . ASN A 1 101 ? 7.414 -0.978 -1.302 1.00 98.12 101 ASN A CA 1
ATOM 793 C C . ASN A 1 101 ? 7.547 -2.390 -1.902 1.00 98.12 101 ASN A C 1
ATOM 795 O O . ASN A 1 101 ? 6.897 -3.337 -1.451 1.00 98.12 101 ASN A O 1
ATOM 799 N N . ALA A 1 102 ? 8.449 -2.560 -2.871 1.00 97.94 102 ALA A N 1
ATOM 800 C CA . ALA A 1 102 ? 8.683 -3.840 -3.536 1.00 97.94 102 ALA A CA 1
ATOM 801 C C . ALA A 1 102 ? 9.146 -4.967 -2.601 1.00 97.94 102 ALA A C 1
ATOM 803 O O . ALA A 1 102 ? 9.020 -6.132 -2.970 1.00 97.94 102 ALA A O 1
ATOM 804 N N . TYR A 1 103 ? 9.625 -4.657 -1.393 1.00 97.25 103 TYR A N 1
ATOM 805 C CA . TYR A 1 103 ? 9.853 -5.643 -0.334 1.00 97.25 103 TYR A CA 1
ATOM 806 C C . TYR A 1 103 ? 8.662 -6.599 -0.145 1.00 97.25 103 TYR A C 1
ATOM 808 O O . TYR A 1 103 ? 8.855 -7.798 0.040 1.00 97.25 103 TYR A O 1
ATOM 816 N N . TRP A 1 104 ? 7.430 -6.097 -0.266 1.00 98.06 104 TRP A N 1
ATOM 817 C CA . TRP A 1 104 ? 6.216 -6.889 -0.060 1.00 98.06 104 TRP A CA 1
ATOM 818 C C . TRP A 1 104 ? 5.884 -7.838 -1.220 1.00 98.06 104 TRP A C 1
ATOM 820 O O . TRP A 1 104 ? 5.196 -8.835 -1.015 1.00 98.06 104 TRP A O 1
ATOM 830 N N . CYS A 1 105 ? 6.374 -7.568 -2.431 1.00 97.62 105 CYS A N 1
ATOM 831 C CA . CYS A 1 105 ? 6.102 -8.371 -3.631 1.00 97.62 105 CYS A CA 1
ATOM 832 C C . CYS A 1 105 ? 7.351 -9.064 -4.195 1.00 97.62 105 CYS A C 1
ATOM 834 O O . CYS A 1 105 ? 7.303 -9.619 -5.293 1.00 97.62 105 CYS A O 1
ATOM 836 N N . LYS A 1 106 ? 8.483 -9.023 -3.484 1.00 96.94 106 LYS A N 1
ATOM 837 C CA . LYS A 1 106 ? 9.722 -9.691 -3.892 1.00 96.94 106 LYS A CA 1
ATOM 838 C C . LYS A 1 106 ? 10.059 -10.874 -2.989 1.00 96.94 106 LYS A C 1
ATOM 840 O O . LYS A 1 106 ? 9.693 -10.859 -1.815 1.00 96.94 106 LYS A O 1
ATOM 845 N N . PRO A 1 107 ? 10.781 -11.877 -3.521 1.00 96.81 107 PRO A N 1
ATOM 846 C CA . PRO A 1 107 ? 11.250 -13.020 -2.749 1.00 96.81 107 PRO A CA 1
ATOM 847 C C . PRO A 1 107 ? 11.956 -12.633 -1.446 1.00 96.81 107 PRO A C 1
ATOM 849 O O . PRO A 1 107 ? 12.783 -11.720 -1.421 1.00 96.81 107 PRO A O 1
ATOM 852 N N . SER A 1 108 ? 11.666 -13.384 -0.388 1.00 94.75 108 SER A N 1
ATOM 853 C CA . SER A 1 108 ? 12.378 -13.374 0.892 1.00 94.75 108 SER A CA 1
ATOM 854 C C . SER A 1 108 ? 12.539 -14.804 1.416 1.00 94.75 108 SER A C 1
ATOM 856 O O . SER A 1 108 ? 11.935 -15.7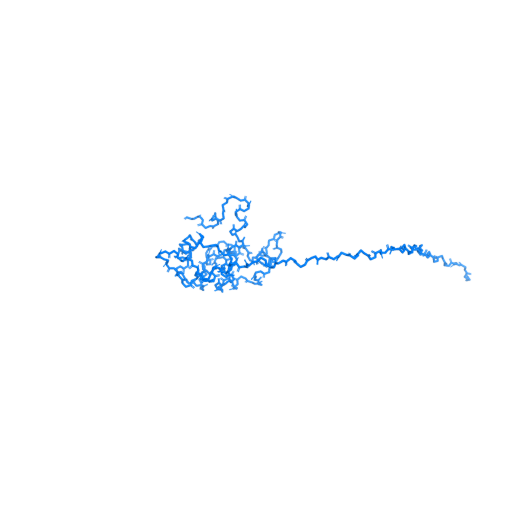34 0.877 1.00 94.75 108 SER A O 1
ATOM 858 N N . ASP A 1 109 ? 13.309 -14.980 2.491 1.00 95.56 109 ASP A N 1
ATOM 859 C CA . ASP A 1 109 ? 13.540 -16.296 3.105 1.00 95.56 109 ASP A CA 1
ATOM 860 C C . ASP A 1 109 ? 12.243 -16.967 3.594 1.00 95.56 109 ASP A C 1
ATOM 862 O O . ASP A 1 109 ? 12.117 -18.190 3.550 1.00 95.56 109 ASP A O 1
ATOM 866 N N . TRP A 1 110 ? 11.255 -16.177 4.026 1.00 94.44 110 TRP A N 1
ATOM 867 C CA . TRP A 1 110 ? 9.954 -16.683 4.487 1.00 94.44 110 TRP A CA 1
ATOM 868 C C . TRP A 1 110 ? 8.927 -16.809 3.365 1.00 94.44 110 TRP A C 1
ATOM 870 O O . TRP A 1 110 ? 8.034 -17.653 3.434 1.00 94.44 110 TRP A O 1
ATOM 880 N N . TYR A 1 111 ? 9.055 -15.981 2.328 1.00 96.50 111 TYR A N 1
ATOM 881 C CA . TYR A 1 111 ? 8.131 -15.934 1.202 1.00 96.50 111 TYR A CA 1
ATOM 882 C C . TYR A 1 111 ? 8.924 -16.005 -0.105 1.00 96.50 111 TYR A C 1
ATOM 884 O O . TYR A 1 111 ? 9.225 -14.962 -0.692 1.00 96.50 111 TYR A O 1
ATOM 892 N N . PRO A 1 112 ? 9.245 -17.217 -0.600 1.00 96.25 112 PRO A N 1
ATOM 893 C CA . PRO A 1 112 ? 10.104 -17.397 -1.774 1.00 96.25 112 PRO A CA 1
ATOM 894 C C . PRO A 1 112 ? 9.586 -16.726 -3.051 1.00 96.25 112 PRO A C 1
ATOM 896 O O . PRO A 1 112 ? 10.370 -16.396 -3.931 1.00 96.25 112 PRO A O 1
ATOM 899 N N . ASN A 1 113 ? 8.273 -16.495 -3.139 1.00 95.50 113 ASN A N 1
ATOM 900 C CA . ASN A 1 113 ? 7.640 -15.803 -4.263 1.00 95.50 113 ASN A CA 1
ATOM 901 C C . ASN A 1 113 ? 7.241 -14.354 -3.933 1.00 95.50 113 ASN A C 1
ATOM 903 O O . ASN A 1 113 ? 6.730 -13.667 -4.805 1.00 95.50 113 ASN A O 1
ATOM 907 N N . GLY A 1 114 ? 7.478 -13.893 -2.702 1.00 97.50 114 GLY A N 1
ATOM 908 C CA . GLY A 1 114 ? 7.002 -12.620 -2.165 1.00 97.50 114 GLY A CA 1
ATOM 909 C C . GLY A 1 114 ? 5.768 -12.759 -1.275 1.00 97.50 114 GLY A C 1
ATOM 910 O O . GLY A 1 114 ? 4.973 -13.692 -1.411 1.00 97.50 114 GLY A O 1
ATOM 911 N N . TYR A 1 115 ? 5.653 -11.853 -0.301 1.00 98.12 115 TYR A N 1
ATOM 912 C CA . TYR A 1 115 ? 4.593 -11.887 0.707 1.00 98.12 115 TYR A CA 1
ATOM 913 C C . TYR A 1 115 ? 3.215 -11.759 0.049 1.00 98.12 115 TYR A C 1
ATOM 915 O O . TYR A 1 115 ? 2.353 -12.608 0.249 1.00 98.12 115 TYR A O 1
ATOM 923 N N . LEU A 1 116 ? 3.024 -10.757 -0.813 1.00 98.31 116 LEU A N 1
ATOM 924 C CA . LEU A 1 116 ? 1.744 -10.507 -1.486 1.00 98.31 116 LEU A CA 1
ATOM 925 C C . LEU A 1 116 ? 1.343 -11.648 -2.443 1.00 98.31 116 LEU A C 1
ATOM 927 O O . LEU A 1 116 ? 0.160 -11.982 -2.532 1.00 98.31 116 LEU A O 1
ATOM 931 N N . GLN A 1 117 ? 2.313 -12.305 -3.085 1.00 98.19 117 GLN A N 1
ATOM 932 C CA . GLN A 1 117 ? 2.097 -13.502 -3.904 1.00 98.19 117 GLN A CA 1
ATOM 933 C C . GLN A 1 117 ? 1.630 -14.691 -3.063 1.00 98.19 117 GLN A C 1
ATOM 935 O O . GLN A 1 117 ? 0.743 -15.432 -3.480 1.00 98.19 117 GLN A O 1
ATOM 940 N N . ALA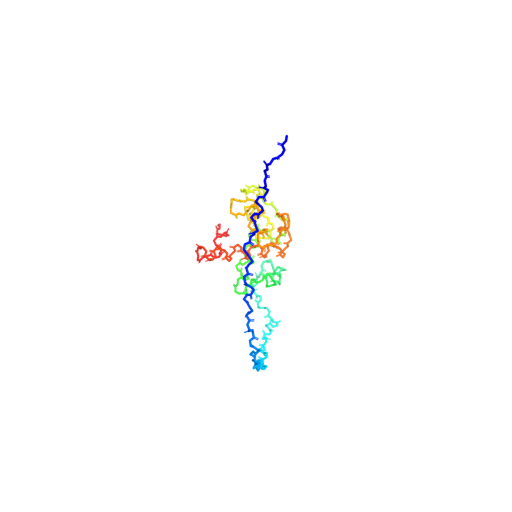 A 1 118 ? 2.193 -14.879 -1.866 1.00 97.69 118 ALA A N 1
ATOM 941 C CA . ALA A 1 118 ? 1.809 -15.979 -0.983 1.00 97.69 118 ALA A CA 1
ATOM 942 C C . ALA A 1 118 ? 0.344 -15.892 -0.519 1.00 97.69 118 ALA A C 1
ATOM 944 O O . ALA A 1 118 ? -0.271 -16.919 -0.240 1.00 97.69 118 ALA A O 1
ATOM 945 N N . PHE A 1 119 ? -0.224 -14.683 -0.493 1.00 96.62 119 PHE A N 1
ATOM 946 C CA . PHE A 1 119 ? -1.643 -14.440 -0.217 1.00 96.62 119 PHE A CA 1
ATOM 947 C C . PHE A 1 119 ? -2.508 -14.318 -1.484 1.00 96.62 119 PHE A C 1
ATOM 949 O O . PHE A 1 119 ? -3.697 -14.024 -1.379 1.00 96.62 119 PHE A O 1
ATOM 956 N N . GLY A 1 120 ? -1.943 -14.552 -2.674 1.00 97.00 120 GLY A N 1
ATOM 957 C CA . GLY A 1 120 ? -2.677 -14.544 -3.943 1.00 97.00 120 GLY A CA 1
ATOM 958 C C . GLY A 1 120 ? -3.199 -13.169 -4.367 1.00 97.00 120 GLY A C 1
ATOM 959 O O . GLY A 1 120 ? -4.181 -13.094 -5.101 1.00 97.00 120 GLY A O 1
ATOM 960 N N . VAL A 1 121 ? -2.583 -12.083 -3.887 1.00 97.62 121 VAL A N 1
ATOM 961 C CA . VAL A 1 121 ? -3.025 -10.707 -4.181 1.00 97.62 121 VAL A CA 1
ATOM 962 C C . VAL A 1 121 ? -2.577 -10.255 -5.573 1.00 97.62 121 VAL A C 1
ATOM 964 O O . VAL A 1 121 ? -3.289 -9.515 -6.249 1.00 97.62 121 VAL A O 1
ATOM 967 N N . LEU A 1 122 ? -1.389 -10.687 -5.991 1.00 98.25 122 LEU A N 1
ATOM 968 C CA . LEU A 1 122 ? -0.746 -10.323 -7.252 1.00 98.25 122 LEU A CA 1
ATOM 969 C C . LEU A 1 122 ? 0.257 -11.403 -7.660 1.00 98.25 122 LEU A C 1
ATOM 971 O O . LEU A 1 122 ? 0.739 -12.145 -6.807 1.00 98.25 122 LEU A O 1
ATOM 975 N N . ASP A 1 123 ? 0.605 -11.444 -8.942 1.00 97.88 123 ASP A N 1
ATOM 976 C CA . ASP A 1 123 ? 1.650 -12.302 -9.506 1.00 97.88 123 ASP A CA 1
ATOM 977 C C . ASP A 1 123 ? 3.008 -11.585 -9.516 1.00 97.88 123 ASP A C 1
ATOM 979 O O . ASP A 1 123 ? 4.048 -12.179 -9.225 1.00 97.88 123 ASP A O 1
ATOM 983 N N . ASN A 1 124 ? 3.021 -10.284 -9.828 1.00 96.94 124 ASN A N 1
ATOM 984 C CA . ASN A 1 124 ? 4.240 -9.476 -9.874 1.00 96.94 124 ASN A CA 1
ATOM 985 C C . ASN A 1 124 ? 4.018 -8.023 -9.421 1.00 96.94 124 ASN A C 1
ATOM 987 O O . ASN A 1 124 ? 2.900 -7.511 -9.415 1.00 96.94 124 ASN A O 1
ATOM 991 N N . CYS A 1 125 ? 5.115 -7.346 -9.070 1.00 97.44 125 CYS A N 1
ATOM 992 C CA . CYS A 1 125 ? 5.085 -5.996 -8.508 1.00 97.44 125 CYS A CA 1
ATOM 993 C C . CYS A 1 125 ? 4.458 -4.929 -9.423 1.00 97.44 125 CYS A C 1
ATOM 995 O O . CYS A 1 125 ? 3.953 -3.939 -8.906 1.00 97.44 125 CYS A O 1
ATOM 997 N N . GLU A 1 126 ? 4.447 -5.093 -10.752 1.00 97.88 126 GLU A N 1
ATOM 998 C CA . GLU A 1 126 ? 3.850 -4.092 -11.656 1.00 97.88 126 GLU A CA 1
ATOM 999 C C . GLU A 1 126 ? 2.329 -4.010 -11.492 1.00 97.88 126 GLU A C 1
ATOM 1001 O O . GLU A 1 126 ? 1.729 -2.959 -11.709 1.00 97.88 126 GLU A O 1
ATOM 1006 N N . GLN A 1 127 ? 1.687 -5.084 -11.024 1.00 98.62 127 GLN A N 1
ATOM 1007 C CA . GLN A 1 127 ? 0.257 -5.061 -10.720 1.00 98.62 127 GLN A CA 1
ATOM 1008 C C . GLN A 1 127 ? -0.092 -4.108 -9.570 1.00 98.62 127 GLN A C 1
ATOM 1010 O O . GLN A 1 127 ? -1.250 -3.721 -9.441 1.00 98.62 127 GLN A O 1
ATOM 1015 N N . LEU A 1 128 ? 0.889 -3.648 -8.784 1.00 98.62 128 LEU A N 1
ATOM 1016 C CA . LEU A 1 128 ? 0.683 -2.591 -7.792 1.00 98.62 128 LEU A CA 1
ATOM 1017 C C . LEU A 1 128 ? 0.339 -1.229 -8.422 1.00 98.62 128 LEU A C 1
ATOM 1019 O O . LEU A 1 128 ? -0.055 -0.329 -7.684 1.00 98.62 128 LEU A O 1
ATOM 1023 N N . PHE A 1 129 ? 0.443 -1.046 -9.743 1.00 98.69 129 PHE A N 1
ATOM 1024 C CA . PHE A 1 129 ? -0.103 0.139 -10.423 1.00 98.69 129 PHE A CA 1
ATOM 1025 C C . PHE A 1 129 ? -1.627 0.083 -10.619 1.00 98.69 129 PHE A C 1
ATOM 1027 O O . PHE A 1 129 ? -2.253 1.104 -10.922 1.00 98.69 129 PHE A O 1
ATOM 1034 N N . GLU A 1 130 ? -2.240 -1.093 -10.458 1.00 98.56 130 GLU A N 1
ATOM 1035 C CA . GLU A 1 130 ? -3.689 -1.258 -10.523 1.00 98.56 130 GLU A CA 1
ATOM 1036 C C . GLU A 1 130 ? -4.310 -0.841 -9.172 1.00 98.56 130 GLU A C 1
ATOM 1038 O O . GLU A 1 130 ? -3.924 -1.380 -8.131 1.00 98.56 130 GLU A O 1
ATOM 1043 N N . PRO A 1 131 ? -5.241 0.134 -9.144 1.00 98.62 131 PRO A N 1
ATOM 1044 C CA . PRO A 1 131 ? -5.785 0.685 -7.902 1.00 98.62 131 PRO A CA 1
ATOM 1045 C C . PRO A 1 131 ? -6.349 -0.348 -6.925 1.00 98.62 131 PRO A C 1
ATOM 1047 O O . PRO A 1 131 ? -6.103 -0.241 -5.722 1.00 98.62 131 PRO A O 1
ATOM 1050 N N . ARG A 1 132 ? -7.100 -1.345 -7.411 1.00 98.69 132 ARG A N 1
ATOM 1051 C CA . ARG A 1 132 ? -7.725 -2.360 -6.554 1.00 98.69 132 ARG A CA 1
ATOM 1052 C C . ARG A 1 132 ? -6.671 -3.269 -5.926 1.00 98.69 132 ARG A C 1
ATOM 1054 O O . ARG A 1 132 ? -6.719 -3.476 -4.716 1.00 98.69 132 ARG A O 1
ATOM 1061 N N . ILE A 1 133 ? -5.699 -3.754 -6.694 1.00 98.81 133 ILE A N 1
ATOM 1062 C CA . ILE A 1 133 ? -4.572 -4.549 -6.186 1.00 98.81 133 ILE A CA 1
ATOM 1063 C C . ILE A 1 133 ? -3.726 -3.727 -5.211 1.00 98.81 133 ILE A C 1
ATOM 1065 O O . ILE A 1 133 ? -3.348 -4.246 -4.161 1.00 98.81 133 ILE A O 1
ATOM 1069 N N . ASN A 1 134 ? -3.461 -2.450 -5.498 1.00 98.81 134 ASN A N 1
ATOM 1070 C CA . ASN A 1 134 ? -2.687 -1.586 -4.605 1.00 98.81 134 ASN A CA 1
ATOM 1071 C C . ASN A 1 134 ? -3.378 -1.398 -3.245 1.00 98.81 134 ASN A C 1
ATOM 1073 O O . ASN A 1 134 ? -2.753 -1.603 -2.205 1.00 98.81 134 ASN A O 1
ATOM 1077 N N . LEU A 1 135 ? -4.677 -1.078 -3.246 1.00 98.88 135 LEU A N 1
ATOM 1078 C CA . LEU A 1 135 ? -5.456 -0.869 -2.021 1.00 98.88 135 LEU A CA 1
ATOM 1079 C C . LEU A 1 135 ? -5.671 -2.166 -1.235 1.00 98.88 135 LEU A C 1
ATOM 1081 O O . LEU A 1 135 ? -5.607 -2.144 -0.005 1.00 98.88 135 LEU A O 1
ATOM 1085 N N . LEU A 1 136 ? -5.852 -3.298 -1.921 1.00 98.75 136 LEU A N 1
ATOM 1086 C CA . LEU A 1 136 ? -5.902 -4.619 -1.291 1.00 98.75 136 LEU A CA 1
ATOM 1087 C C . LEU A 1 136 ? -4.551 -5.004 -0.664 1.00 98.75 136 LEU A C 1
ATOM 1089 O O . LEU A 1 136 ? -4.514 -5.482 0.470 1.00 98.75 136 LEU A O 1
ATOM 1093 N N . SER A 1 137 ? -3.444 -4.750 -1.366 1.00 98.81 137 SER A N 1
ATOM 1094 C CA . SER A 1 137 ? -2.084 -4.985 -0.859 1.00 98.81 137 SER A CA 1
ATOM 1095 C C . SER A 1 137 ? -1.805 -4.135 0.377 1.00 98.81 137 SER A C 1
ATOM 1097 O O . SER A 1 137 ? -1.354 -4.657 1.395 1.00 98.81 137 SER A O 1
ATOM 1099 N N . ALA A 1 138 ? -2.132 -2.841 0.321 1.00 98.69 138 ALA A N 1
ATOM 1100 C CA . ALA A 1 138 ? -1.982 -1.929 1.448 1.00 98.69 138 ALA A CA 1
ATOM 1101 C C . ALA A 1 138 ? -2.826 -2.369 2.650 1.00 98.69 138 ALA A C 1
ATOM 1103 O O . ALA A 1 138 ? -2.334 -2.353 3.774 1.00 98.69 138 ALA A O 1
ATOM 1104 N N . ARG A 1 139 ? -4.054 -2.854 2.431 1.00 98.50 139 ARG A N 1
ATOM 1105 C CA . ARG A 1 139 ? -4.884 -3.391 3.515 1.00 98.50 139 ARG A CA 1
ATOM 1106 C C . ARG A 1 139 ? -4.257 -4.616 4.175 1.00 98.50 139 ARG A C 1
ATOM 1108 O O . ARG A 1 139 ? -4.292 -4.741 5.395 1.00 98.50 139 ARG A O 1
ATOM 1115 N N . LEU A 1 140 ? -3.685 -5.526 3.389 1.00 98.50 140 LEU A N 1
ATOM 1116 C CA . LEU A 1 140 ? -3.025 -6.712 3.933 1.00 98.50 140 LEU A CA 1
ATOM 1117 C C . LEU A 1 140 ? -1.794 -6.333 4.775 1.00 98.50 140 LEU A C 1
ATOM 1119 O O . LEU A 1 140 ? -1.602 -6.881 5.858 1.00 98.50 140 LEU A O 1
ATOM 1123 N N . ILE A 1 141 ? -1.014 -5.351 4.319 1.00 98.56 141 ILE A N 1
ATOM 1124 C CA . ILE A 1 141 ? 0.127 -4.793 5.059 1.00 98.56 141 ILE A CA 1
ATOM 1125 C C . ILE A 1 141 ? -0.339 -4.090 6.342 1.00 98.56 141 ILE A C 1
ATOM 1127 O O . ILE A 1 141 ? 0.260 -4.287 7.397 1.00 98.56 141 ILE A O 1
ATOM 1131 N N . TRP A 1 142 ? -1.433 -3.328 6.279 1.00 98.56 142 TRP A N 1
ATOM 1132 C CA . TRP A 1 142 ? -2.042 -2.683 7.443 1.00 98.56 142 TRP A CA 1
ATOM 1133 C C . TRP A 1 142 ? -2.479 -3.716 8.489 1.00 98.56 142 TRP A C 1
ATOM 1135 O O . TRP A 1 142 ? -2.158 -3.577 9.665 1.00 98.56 142 TRP A O 1
ATOM 1145 N N . LEU A 1 143 ? -3.133 -4.805 8.068 1.00 98.44 143 LEU A N 1
ATOM 1146 C CA . LEU A 1 143 ? -3.549 -5.899 8.957 1.00 98.44 143 LEU A CA 1
ATOM 1147 C C . LEU A 1 143 ? -2.356 -6.626 9.585 1.00 98.44 143 LEU A C 1
ATOM 1149 O O . LEU A 1 143 ? -2.415 -7.000 10.757 1.00 98.44 143 LEU A O 1
ATOM 1153 N N . TYR A 1 144 ? -1.289 -6.840 8.812 1.00 97.75 144 TYR A N 1
ATOM 1154 C CA . TYR A 1 144 ? -0.033 -7.376 9.328 1.00 97.75 144 TYR A CA 1
ATOM 1155 C C . TYR A 1 144 ? 0.549 -6.444 10.394 1.00 97.75 144 TYR A C 1
ATOM 1157 O O . TYR A 1 144 ? 0.805 -6.883 11.510 1.00 97.75 14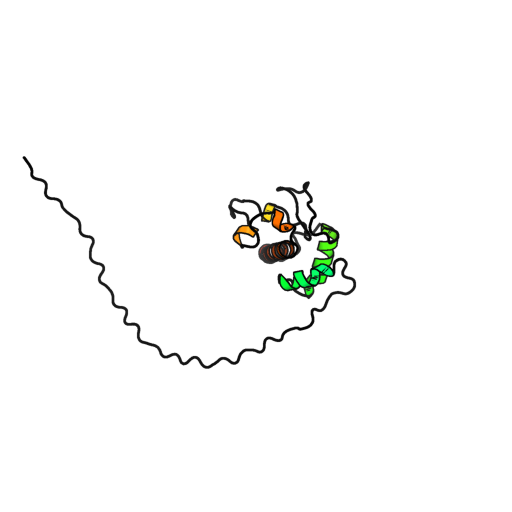4 TYR A O 1
ATOM 1165 N N . SER A 1 145 ? 0.687 -5.153 10.090 1.00 98.12 145 SER A N 1
ATOM 1166 C CA . SER A 1 145 ? 1.273 -4.187 11.019 1.00 98.12 145 SER A CA 1
ATOM 1167 C C . SER A 1 145 ? 0.437 -4.022 12.287 1.00 98.12 145 SER A C 1
ATOM 1169 O O . SER A 1 145 ? 0.986 -3.997 13.383 1.00 98.12 145 SER A O 1
ATOM 1171 N N . LEU A 1 146 ? -0.894 -4.009 12.168 1.00 98.06 146 LEU A N 1
ATOM 1172 C CA . LEU A 1 146 ? -1.784 -3.988 13.325 1.00 98.06 146 LEU A CA 1
ATOM 1173 C C . LEU A 1 146 ? -1.549 -5.202 14.231 1.00 98.06 146 LEU A C 1
ATOM 1175 O O . LEU A 1 146 ? -1.511 -5.056 15.444 1.00 98.06 146 LEU A O 1
ATOM 1179 N N . ARG A 1 147 ? -1.384 -6.398 13.657 1.00 98.19 147 ARG A N 1
ATOM 1180 C CA . ARG A 1 147 ? -1.153 -7.624 14.431 1.00 98.19 147 ARG A CA 1
ATOM 1181 C C . ARG A 1 147 ? 0.208 -7.634 15.123 1.00 98.19 147 ARG A C 1
ATOM 1183 O O . ARG A 1 147 ? 0.296 -8.072 16.263 1.00 98.19 147 ARG A O 1
ATOM 1190 N N . GLU A 1 148 ? 1.258 -7.237 14.412 1.00 98.00 148 GLU A N 1
ATOM 1191 C CA . GLU A 1 148 ? 2.638 -7.378 14.892 1.00 98.00 148 GLU A CA 1
ATOM 1192 C C . GLU A 1 148 ? 3.101 -6.186 15.743 1.00 98.00 148 GLU A C 1
ATOM 1194 O O . GLU A 1 148 ? 4.061 -6.305 16.508 1.00 98.00 148 GLU A O 1
ATOM 1199 N N . HIS A 1 149 ? 2.448 -5.028 15.602 1.00 97.56 149 HIS A N 1
ATOM 1200 C CA . HIS A 1 149 ? 2.899 -3.762 16.186 1.00 97.56 149 HIS A CA 1
ATOM 1201 C C . HIS A 1 149 ? 1.798 -2.963 16.897 1.00 97.56 149 HIS A C 1
ATOM 1203 O O . HIS A 1 149 ? 2.074 -1.849 17.335 1.00 97.56 149 HIS A O 1
ATOM 1209 N N . ASP A 1 150 ? 0.571 -3.488 16.994 1.00 97.62 150 ASP A N 1
ATOM 1210 C CA . ASP A 1 150 ? -0.609 -2.780 17.523 1.00 97.62 150 ASP A CA 1
ATOM 1211 C C . ASP A 1 150 ? -0.902 -1.440 16.807 1.00 97.62 150 ASP A C 1
ATOM 1213 O O . ASP A 1 150 ? -1.626 -0.584 17.316 1.00 97.62 150 ASP A O 1
ATOM 1217 N N . ASP A 1 151 ? -0.365 -1.264 15.592 1.00 97.50 151 ASP A N 1
ATOM 1218 C CA . ASP A 1 151 ? -0.501 -0.057 14.779 1.00 97.50 151 ASP A CA 1
ATOM 1219 C C . ASP A 1 151 ? -0.482 -0.401 13.284 1.00 97.50 151 ASP A C 1
ATOM 1221 O O . ASP A 1 151 ? 0.559 -0.712 12.697 1.00 97.50 151 ASP A O 1
ATOM 1225 N N . GLY A 1 152 ? -1.651 -0.339 12.644 1.00 97.81 152 GLY A N 1
ATOM 1226 C CA . GLY A 1 152 ? -1.784 -0.636 11.218 1.00 97.81 152 GLY A CA 1
ATOM 1227 C C . GLY A 1 152 ? -1.179 0.428 10.297 1.00 97.81 152 GLY A C 1
ATOM 1228 O O . GLY A 1 152 ? -0.806 0.123 9.163 1.00 97.81 152 GLY A O 1
ATOM 1229 N N . TRP A 1 153 ? -1.047 1.670 10.768 1.00 97.81 153 TRP A N 1
ATOM 1230 C CA . TRP A 1 153 ? -0.556 2.793 9.965 1.00 97.81 153 TRP A CA 1
ATOM 1231 C C . TRP A 1 153 ? 0.955 2.985 10.056 1.00 97.81 153 TRP A C 1
ATOM 1233 O O . TRP A 1 153 ? 1.501 3.757 9.268 1.00 97.81 153 TRP A O 1
ATOM 1243 N N . LEU A 1 154 ? 1.632 2.264 10.955 1.00 97.50 154 LEU A N 1
ATOM 1244 C CA . LEU A 1 154 ? 3.088 2.279 11.125 1.00 97.50 154 LEU A CA 1
ATOM 1245 C C . LEU A 1 154 ? 3.889 2.245 9.804 1.00 97.50 154 LEU A C 1
ATOM 1247 O O . LEU A 1 154 ? 4.832 3.028 9.690 1.00 97.50 154 LEU A O 1
ATOM 1251 N N . PRO A 1 155 ? 3.533 1.451 8.769 1.00 97.06 155 PRO A N 1
ATOM 1252 C CA . PRO A 1 155 ? 4.291 1.417 7.513 1.00 97.06 155 PRO A CA 1
ATOM 1253 C C . PRO A 1 155 ? 4.262 2.736 6.724 1.00 97.06 155 PRO A C 1
ATOM 1255 O O . PRO A 1 155 ? 5.075 2.927 5.826 1.00 97.06 155 PRO A O 1
ATOM 1258 N N . TRP A 1 156 ? 3.338 3.638 7.061 1.00 97.12 156 TRP A N 1
ATOM 1259 C CA . TRP A 1 156 ? 3.131 4.944 6.435 1.00 97.12 156 TRP A CA 1
ATOM 1260 C C . TRP A 1 156 ? 3.318 6.100 7.429 1.00 97.12 156 TRP A C 1
ATOM 1262 O O . TRP A 1 156 ? 2.841 7.212 7.183 1.00 97.12 156 TRP A O 1
ATOM 1272 N N . GLN A 1 157 ? 4.006 5.873 8.549 1.00 90.44 157 GLN A N 1
ATOM 1273 C CA . GLN A 1 157 ? 4.438 6.945 9.443 1.00 90.44 157 GLN A CA 1
ATOM 1274 C C . GLN A 1 157 ? 5.758 7.521 8.928 1.00 90.44 157 GLN A C 1
ATOM 1276 O O . GLN A 1 157 ? 6.824 6.944 9.120 1.00 90.44 157 GLN A O 1
ATOM 1281 N N . THR A 1 158 ? 5.669 8.654 8.239 1.00 66.12 158 THR A N 1
ATOM 1282 C CA . THR A 1 158 ? 6.810 9.446 7.755 1.00 66.12 158 THR A CA 1
ATOM 1283 C C . THR A 1 158 ? 6.667 10.876 8.226 1.00 66.12 158 THR A C 1
ATOM 1285 O O . THR A 1 158 ? 5.539 11.401 8.056 1.00 66.12 158 THR A O 1
#

Sequence (158 aa):
MALGVGWLLTPPRLAEQRVTVTPFSVVVEPVEPIPIVHKDRIILPNNMMCPQWAQIAIDTGWQEEDLAMLDHIIHRESRCYSAVHYSQDPNGGSYGLMQVNAYWCKPSDWYPNGYLQAFGVLDNCEQLFEPRINLLSARLIWLYSLREHDDGWLPWQT

Secondary structure (DSSP, 8-state):
---------PPP------------------PPPP---------PPTT-SSGGGHHHHHHTT--GGGHHHHHHHHHHHHTT-TT-EETTSGGG-EETTTTEEGGGGS--SS-TT-HHHHTTS-SSGGGGGSHHHHHHHHHHHHHHHHHHHS-TTGGG--

Foldseek 3Di:
DDDDDDDDPDDDDDDPPDDPDDDDPPPDDPDDPDPPPPPVDQDADPPQQQVVLQVLLVVLPHDSVCRNVLSVQLCVPPVNQLQDWDQVDPPRTFGGRNRHGCQQQDADPVRRRGNCVVVVLDNGDNCSSPSNSVSNSLVVQLVVCCVPPVGSCVVRDD

Radius of gyration: 26.93 Å; chains: 1; bounding box: 58×92×30 Å

pLDDT: mean 87.86, std 16.05, range [41.09, 98.88]